Protein AF-A0A524HGU7-F1 (afdb_monomer_lite)

Radius of gyration: 20.63 Å; chains: 1; bounding box: 50×35×74 Å

Sequence (155 aa):
MSTQPRRKRRTVRPAQIAKAIDEGRESLDLYLEEISRVPLLSREEEMELARKAFRGNIVAQERLARHNVRFVVSVAKKFQNRGVPLVDLIGEGNLGLMTAARKFDPDRGVKFISYAVWWIRQAVQAAIARHGRPVRVPLNRTADLSRLGRTTTLL

pLDDT: mean 85.54, std 14.61, range [42.84, 98.31]

Foldseek 3Di:
DDDDDDDDDDDDDPVNVVVVVVVVVVVVVVVVVVLVPQDADDPVRLLVLLVCLQVVNLVSLVNNLSNCLVVLLVLLVVVPPLQDDSVVLSVQLSVLSSVLSNPDDSVVVDGSSVSSSVSSVVSSVVCSQQRSDPDHDDPVCVVVVVVVVVVVVVD

Secondary structure (DSSP, 8-state):
---PPP-------HHHHHHHHHHHHHHHHHHHHHHHTSPPPPHHHHHHHHHHHHTT-HHHHHHHHHHTHHHHHHHHHTT-SSSS-HHHHHHHHHHHHHHHHHH--GGGS--HHHHHHHHHHHHHHHHHHHHSSSS---HHHHHHHHHHHHHHTT-

Structure (mmCIF, N/CA/C/O backbone):
data_AF-A0A524HGU7-F1
#
_entry.id   AF-A0A524HGU7-F1
#
loop_
_atom_site.group_PDB
_atom_site.id
_atom_site.type_symbol
_atom_site.label_atom_id
_atom_site.label_alt_id
_atom_site.label_comp_id
_atom_site.label_asym_id
_atom_site.label_entity_id
_atom_site.label_seq_id
_atom_site.pdbx_PDB_ins_code
_atom_site.Cartn_x
_atom_site.Cartn_y
_atom_site.Cartn_z
_atom_site.occupancy
_atom_site.B_iso_or_equiv
_atom_site.auth_seq_id
_atom_site.auth_comp_id
_atom_site.auth_asym_id
_atom_site.auth_atom_id
_atom_site.pdbx_PDB_model_num
ATOM 1 N N . MET A 1 1 ? -4.527 -21.784 -56.397 1.00 45.47 1 MET A N 1
ATOM 2 C CA . MET A 1 1 ? -3.488 -21.004 -55.683 1.00 45.47 1 MET A CA 1
ATOM 3 C C . MET A 1 1 ? -4.099 -19.681 -55.236 1.00 45.47 1 MET A C 1
ATOM 5 O O . MET A 1 1 ? -4.185 -18.773 -56.046 1.00 45.47 1 MET A O 1
ATOM 9 N N . SER A 1 2 ? -4.585 -19.589 -53.991 1.00 46.22 2 SER A N 1
ATOM 10 C CA . SER A 1 2 ? -5.129 -18.341 -53.422 1.00 46.22 2 SER A CA 1
ATOM 11 C C . SER A 1 2 ? -4.122 -17.730 -52.457 1.00 46.22 2 SER A C 1
ATOM 13 O O . SER A 1 2 ? -3.857 -18.281 -51.391 1.00 46.22 2 SER A O 1
ATOM 15 N N . THR A 1 3 ? -3.552 -16.592 -52.835 1.00 54.91 3 THR A N 1
ATOM 16 C CA . THR A 1 3 ? -2.610 -15.811 -52.030 1.00 54.91 3 THR A CA 1
ATOM 17 C C . THR A 1 3 ? -3.399 -14.842 -51.146 1.00 54.91 3 THR A C 1
ATOM 19 O O . THR A 1 3 ? -4.003 -13.895 -51.643 1.00 54.91 3 THR A O 1
ATOM 22 N N . GLN A 1 4 ? -3.418 -15.061 -49.827 1.00 51.75 4 GLN A N 1
ATOM 23 C CA . GLN A 1 4 ? -3.967 -14.076 -48.885 1.00 51.75 4 GLN A CA 1
ATOM 24 C C . GLN A 1 4 ? -3.074 -12.821 -48.817 1.00 51.75 4 GLN A C 1
ATOM 26 O O . GLN A 1 4 ? -1.843 -12.941 -48.846 1.00 51.75 4 GLN A O 1
ATOM 31 N N . PRO A 1 5 ? -3.651 -11.611 -48.676 1.00 52.12 5 PRO A N 1
ATOM 32 C CA . PRO A 1 5 ? -2.877 -10.381 -48.625 1.00 52.12 5 PRO A CA 1
ATOM 33 C C . PRO A 1 5 ? -2.189 -10.238 -47.260 1.00 52.12 5 PRO A C 1
ATOM 35 O O . PRO A 1 5 ? -2.812 -10.330 -46.200 1.00 52.12 5 PRO A O 1
ATOM 38 N N . ARG A 1 6 ? -0.875 -9.984 -47.280 1.00 56.16 6 ARG A N 1
ATOM 39 C CA . ARG A 1 6 ? -0.060 -9.722 -46.083 1.00 56.16 6 ARG A CA 1
ATOM 40 C C . ARG A 1 6 ? -0.580 -8.476 -45.347 1.00 56.16 6 ARG A C 1
ATOM 42 O O . ARG A 1 6 ? -0.510 -7.368 -45.877 1.00 56.16 6 ARG A O 1
ATOM 49 N N . ARG A 1 7 ? -1.059 -8.643 -44.105 1.00 53.22 7 ARG A N 1
ATOM 50 C CA . ARG A 1 7 ? -1.419 -7.539 -43.189 1.00 53.22 7 ARG A CA 1
ATOM 51 C C . ARG A 1 7 ? -0.240 -6.562 -43.054 1.00 53.22 7 ARG A C 1
ATOM 53 O O . ARG A 1 7 ? 0.801 -6.919 -42.505 1.00 53.22 7 ARG A O 1
ATOM 60 N N . LYS A 1 8 ? -0.409 -5.321 -43.528 1.00 54.75 8 LYS A N 1
ATOM 61 C CA . LYS A 1 8 ? 0.557 -4.226 -43.333 1.00 54.75 8 LYS A CA 1
ATOM 62 C C . LYS A 1 8 ? 0.737 -3.975 -41.828 1.00 54.75 8 LYS A C 1
ATOM 64 O O . LYS A 1 8 ? -0.233 -3.680 -41.132 1.00 54.75 8 LYS A O 1
ATOM 69 N N . ARG A 1 9 ? 1.971 -4.100 -41.320 1.00 53.84 9 ARG A N 1
ATOM 70 C CA . ARG A 1 9 ? 2.330 -3.726 -39.941 1.00 53.84 9 ARG A CA 1
ATOM 71 C C . ARG A 1 9 ? 2.036 -2.237 -39.752 1.00 53.84 9 ARG A C 1
ATOM 73 O O . ARG A 1 9 ? 2.626 -1.400 -40.427 1.00 53.84 9 ARG A O 1
ATOM 80 N N . ARG A 1 10 ? 1.107 -1.916 -38.853 1.00 56.47 10 ARG A N 1
ATOM 81 C CA . ARG A 1 10 ? 0.752 -0.543 -38.487 1.00 56.47 10 ARG A CA 1
ATOM 82 C C . ARG A 1 10 ? 1.900 0.013 -37.638 1.00 56.47 10 ARG A C 1
ATOM 84 O O . ARG A 1 10 ? 1.998 -0.301 -36.457 1.00 56.47 10 ARG A O 1
ATOM 91 N N . THR A 1 11 ? 2.819 0.751 -38.252 1.00 59.41 11 THR A N 1
ATOM 92 C CA . THR A 1 11 ? 3.883 1.458 -37.532 1.00 59.41 11 THR A CA 1
ATOM 93 C C . THR A 1 11 ? 3.248 2.603 -36.745 1.00 59.41 11 THR A C 1
ATOM 95 O O . THR A 1 11 ? 2.636 3.506 -37.316 1.00 59.41 11 THR A O 1
ATOM 98 N N . VAL A 1 12 ? 3.313 2.529 -35.415 1.00 63.84 12 VAL A N 1
ATOM 99 C CA . VAL A 1 12 ? 2.833 3.600 -34.531 1.00 63.84 12 VAL A CA 1
ATOM 100 C C . VAL A 1 12 ? 3.777 4.792 -34.690 1.00 63.84 12 VAL A C 1
ATOM 102 O O . VAL A 1 12 ? 4.995 4.618 -34.656 1.00 63.84 12 VAL A O 1
ATOM 105 N N . ARG A 1 13 ? 3.237 5.996 -34.925 1.00 74.81 13 ARG A N 1
ATOM 106 C CA . ARG A 1 13 ? 4.067 7.186 -35.175 1.00 74.81 13 ARG A CA 1
ATOM 107 C C . ARG A 1 13 ? 4.714 7.656 -33.862 1.00 74.81 13 ARG A C 1
ATOM 109 O O . ARG A 1 13 ? 4.011 7.691 -32.853 1.00 74.81 13 ARG A O 1
ATOM 116 N N . PRO A 1 14 ? 5.979 8.114 -33.861 1.00 69.44 14 PRO A N 1
ATOM 117 C CA . PRO A 1 14 ? 6.661 8.604 -32.656 1.00 69.44 14 PRO A CA 1
ATOM 118 C C . PRO A 1 14 ? 5.872 9.665 -31.867 1.00 69.44 14 PRO A C 1
ATOM 120 O O . PRO A 1 14 ? 5.823 9.614 -30.643 1.00 69.44 14 PRO A O 1
ATOM 123 N N . ALA A 1 15 ? 5.164 10.565 -32.560 1.00 70.88 15 ALA A N 1
ATOM 124 C CA . ALA A 1 15 ? 4.315 11.586 -31.937 1.00 70.88 15 ALA A CA 1
ATOM 125 C C . ALA A 1 15 ? 3.120 11.008 -31.152 1.00 70.88 15 ALA A C 1
ATOM 127 O O . ALA A 1 15 ? 2.718 11.566 -30.137 1.00 70.88 15 ALA A O 1
ATOM 128 N N . GLN A 1 16 ? 2.563 9.874 -31.594 1.00 70.25 16 GLN A N 1
ATOM 129 C CA . GLN A 1 16 ? 1.467 9.202 -30.884 1.00 70.25 16 GLN A CA 1
ATOM 130 C C . GLN A 1 16 ? 1.964 8.555 -29.588 1.00 70.25 16 GLN A C 1
ATOM 132 O O . GLN A 1 16 ? 1.242 8.537 -28.599 1.00 70.25 16 GLN A O 1
ATOM 137 N N . ILE A 1 17 ? 3.207 8.062 -29.590 1.00 67.44 17 ILE A N 1
ATOM 138 C CA . ILE A 1 17 ? 3.856 7.492 -28.404 1.00 67.44 17 ILE A CA 1
ATOM 139 C C . ILE A 1 17 ? 4.140 8.601 -27.385 1.00 67.44 17 ILE A C 1
ATOM 141 O O . ILE A 1 17 ? 3.803 8.447 -26.218 1.00 67.44 17 ILE A O 1
ATOM 145 N N . ALA A 1 18 ? 4.699 9.732 -27.828 1.00 68.69 18 ALA A N 1
ATOM 146 C CA . ALA A 1 18 ? 4.972 10.878 -26.959 1.00 68.69 18 ALA A CA 1
ATOM 147 C C . ALA A 1 18 ? 3.694 11.425 -26.301 1.00 68.69 18 ALA A C 1
ATOM 149 O O . ALA A 1 18 ? 3.673 11.613 -25.090 1.00 68.69 18 ALA A O 1
ATOM 150 N N . LYS A 1 19 ? 2.614 11.589 -27.079 1.00 71.12 19 LYS A N 1
ATOM 151 C CA . LYS A 1 19 ? 1.309 12.026 -26.564 1.00 71.12 19 LYS A CA 1
ATOM 152 C C . LYS A 1 19 ? 0.736 11.055 -25.523 1.00 71.12 19 LYS A C 1
A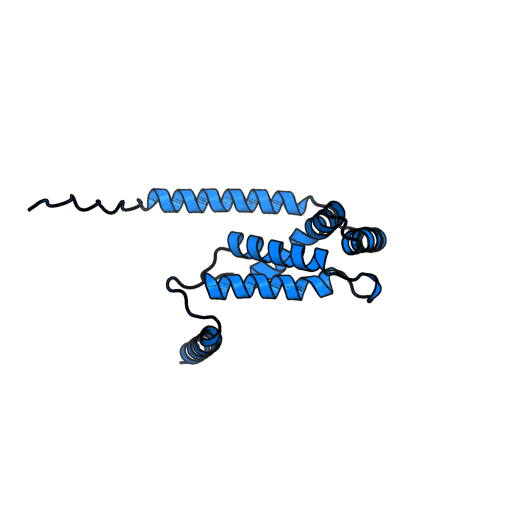TOM 154 O O . LYS A 1 19 ? 0.317 11.492 -24.464 1.00 71.12 19 LYS A O 1
ATOM 159 N N . ALA A 1 20 ? 0.779 9.747 -25.782 1.00 68.50 20 ALA A N 1
ATOM 160 C CA . ALA A 1 20 ? 0.289 8.749 -24.826 1.00 68.50 20 ALA A CA 1
ATOM 161 C C . ALA A 1 20 ? 1.110 8.712 -23.519 1.00 68.50 20 ALA A C 1
ATOM 163 O O . ALA A 1 20 ? 0.568 8.440 -22.451 1.00 68.50 20 ALA A O 1
ATOM 164 N N . ILE A 1 21 ? 2.419 8.982 -23.591 1.00 71.25 21 ILE A N 1
ATOM 165 C CA . ILE A 1 21 ? 3.283 9.094 -22.403 1.00 71.25 21 ILE A CA 1
ATOM 166 C C . ILE A 1 21 ? 2.918 10.333 -21.577 1.00 71.25 21 ILE A C 1
ATOM 168 O O . ILE A 1 21 ? 2.923 10.261 -20.348 1.00 71.25 21 ILE A O 1
ATOM 172 N N . ASP A 1 22 ? 2.626 11.448 -22.243 1.00 72.00 22 ASP A N 1
ATOM 173 C CA . ASP A 1 22 ? 2.247 12.715 -21.615 1.00 72.00 22 ASP A CA 1
ATOM 174 C C . ASP A 1 22 ? 0.877 12.617 -20.925 1.00 72.00 22 ASP A C 1
ATOM 176 O O . ASP A 1 22 ? 0.774 12.856 -19.724 1.00 72.00 22 ASP A O 1
ATOM 180 N N . GLU A 1 23 ? -0.131 12.093 -21.629 1.00 74.31 23 GLU A N 1
ATOM 181 C CA . GLU A 1 23 ? -1.462 11.795 -21.074 1.00 74.31 23 GLU A CA 1
ATOM 182 C C . GLU A 1 23 ? -1.379 10.834 -19.873 1.00 74.31 23 GLU A C 1
ATOM 184 O O . GLU A 1 23 ? -2.058 11.008 -18.860 1.00 74.31 23 GLU A O 1
ATOM 189 N N . GLY A 1 24 ? -0.507 9.821 -19.944 1.00 75.44 24 GLY A N 1
ATOM 190 C CA . GLY A 1 24 ? -0.274 8.900 -18.831 1.00 75.44 24 GLY A CA 1
ATOM 191 C C . GLY A 1 24 ? 0.371 9.565 -17.610 1.00 75.44 24 GLY A C 1
ATOM 192 O O . GLY A 1 24 ? 0.140 9.131 -16.480 1.00 75.44 24 GLY A O 1
ATOM 193 N N . ARG A 1 25 ? 1.170 10.618 -17.815 1.00 75.50 25 ARG A N 1
ATOM 194 C CA . ARG A 1 25 ? 1.788 11.393 -16.734 1.00 75.50 25 ARG A CA 1
ATOM 195 C C . ARG A 1 25 ? 0.760 12.297 -16.060 1.00 75.50 25 ARG A C 1
ATOM 197 O O . ARG A 1 25 ? 0.647 12.247 -14.840 1.00 75.50 25 ARG A O 1
ATOM 204 N N . GLU A 1 26 ? -0.049 13.003 -16.845 1.00 81.81 26 GLU A N 1
ATOM 205 C CA . GLU A 1 26 ? -1.162 13.816 -16.340 1.00 81.81 26 GLU A CA 1
ATOM 206 C C . GLU A 1 26 ? -2.160 12.963 -15.538 1.00 81.81 26 GLU A C 1
ATOM 208 O O . GLU A 1 26 ? -2.536 13.308 -14.417 1.00 81.81 26 GLU A O 1
ATOM 213 N N . SER A 1 27 ? -2.504 11.774 -16.046 1.00 87.31 27 SER A N 1
ATOM 214 C CA . SER A 1 27 ? -3.361 10.826 -15.326 1.00 87.31 27 SER A CA 1
ATOM 215 C C . SER A 1 27 ? -2.758 10.359 -13.995 1.00 87.31 27 SER A C 1
ATOM 217 O O . SER A 1 27 ? -3.504 10.129 -13.040 1.00 87.31 27 SER A O 1
ATOM 219 N N . LEU A 1 28 ? -1.435 10.185 -13.918 1.00 87.56 28 LEU A N 1
ATOM 220 C CA . LEU A 1 28 ? -0.761 9.803 -12.678 1.00 87.56 28 LEU A CA 1
ATOM 221 C C . LEU A 1 28 ? -0.777 10.951 -11.665 1.00 87.56 28 LEU A C 1
ATOM 223 O O . LEU A 1 28 ? -1.008 10.702 -10.483 1.00 87.56 28 LEU A O 1
ATOM 227 N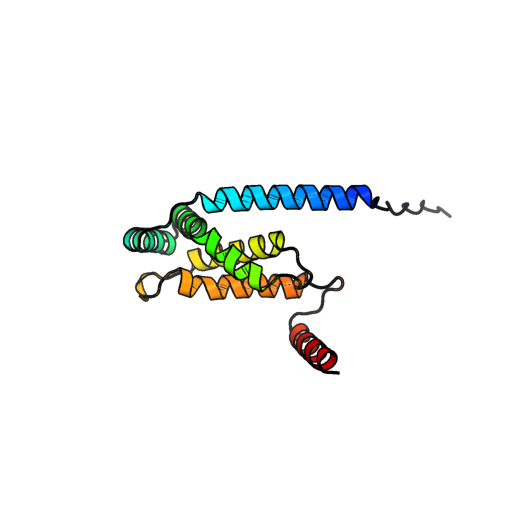 N . ASP A 1 29 ? -0.558 12.184 -12.111 1.00 90.00 29 ASP A N 1
ATOM 228 C CA . ASP A 1 29 ? -0.535 13.359 -11.240 1.00 90.00 29 ASP A CA 1
ATOM 229 C C . ASP A 1 29 ? -1.912 13.612 -10.607 1.00 90.00 29 ASP A C 1
ATOM 231 O O . ASP A 1 29 ? -2.000 13.775 -9.388 1.00 90.00 29 ASP A O 1
ATOM 235 N N . LEU A 1 30 ? -2.993 13.500 -11.391 1.00 90.44 30 LEU A N 1
ATOM 236 C CA . LEU A 1 30 ? -4.373 13.562 -10.888 1.00 90.44 30 LEU A CA 1
ATOM 237 C C . LEU A 1 30 ? -4.651 12.489 -9.826 1.00 90.44 30 LEU A C 1
ATOM 239 O O . LEU A 1 30 ? -5.223 12.770 -8.771 1.00 90.44 30 LEU A O 1
ATOM 243 N N . TYR A 1 31 ? -4.206 11.255 -10.072 1.00 91.81 31 TYR A N 1
ATOM 244 C CA . TYR A 1 31 ? -4.341 10.168 -9.105 1.00 91.81 31 TYR A CA 1
ATOM 245 C C . TYR A 1 31 ? -3.559 10.445 -7.812 1.00 91.81 31 TYR A C 1
ATOM 247 O O . TYR A 1 31 ? -4.067 10.211 -6.714 1.00 91.81 31 TYR A O 1
ATOM 255 N N . LEU A 1 32 ? -2.323 10.948 -7.919 1.00 91.88 32 LEU A N 1
ATOM 256 C CA . LEU A 1 32 ? -1.498 11.289 -6.758 1.00 91.88 32 LEU A CA 1
ATOM 257 C C . LEU A 1 32 ? -2.124 12.415 -5.927 1.00 91.88 32 LEU A C 1
ATOM 259 O O . LEU A 1 32 ? -2.060 12.369 -4.695 1.00 91.88 32 LEU A O 1
ATOM 263 N N . GLU A 1 33 ? -2.756 13.388 -6.582 1.00 92.88 33 GLU A N 1
ATOM 264 C CA . GLU A 1 33 ? -3.517 14.434 -5.912 1.00 92.88 33 GLU A CA 1
ATOM 265 C C . GLU A 1 33 ? -4.733 13.855 -5.176 1.00 92.88 33 GLU A C 1
ATOM 267 O O . GLU A 1 33 ? -4.913 14.135 -3.987 1.00 92.88 33 GLU A O 1
ATOM 272 N N . GLU A 1 34 ? -5.518 12.985 -5.819 1.00 91.81 34 GLU A N 1
ATOM 273 C CA . GLU A 1 34 ? -6.700 12.365 -5.209 1.00 91.81 34 GLU A CA 1
ATOM 274 C C . GLU A 1 34 ? -6.342 11.603 -3.925 1.00 91.81 34 GLU A C 1
ATOM 276 O O . GLU A 1 34 ? -6.931 11.831 -2.864 1.00 91.81 34 GLU A O 1
ATOM 281 N N . ILE A 1 35 ? -5.332 10.730 -3.982 1.00 92.75 35 ILE A N 1
ATOM 282 C CA . ILE A 1 35 ? -4.937 9.923 -2.820 1.00 92.75 35 ILE A CA 1
ATOM 283 C C . ILE A 1 35 ? -4.303 10.765 -1.708 1.00 92.75 35 ILE A C 1
ATOM 285 O O . ILE A 1 35 ? -4.279 10.331 -0.556 1.00 92.75 35 ILE A O 1
ATOM 289 N N . SER A 1 36 ? -3.768 11.951 -2.025 1.00 91.31 36 SER A N 1
ATOM 290 C CA . SER A 1 36 ? -3.187 12.854 -1.027 1.00 91.31 36 SER A CA 1
ATOM 291 C C . SER A 1 36 ? -4.250 13.473 -0.116 1.00 91.31 36 SER A C 1
ATOM 293 O O . SER A 1 36 ? -3.967 13.720 1.057 1.00 91.31 36 SER A O 1
ATOM 295 N N . ARG A 1 37 ? -5.475 13.646 -0.636 1.00 92.56 37 ARG A N 1
ATOM 296 C CA . ARG A 1 37 ? -6.633 14.211 0.075 1.00 92.56 37 ARG A CA 1
ATOM 297 C C . ARG A 1 37 ? -7.297 13.218 1.030 1.00 92.56 37 ARG A C 1
ATOM 299 O O . ARG A 1 37 ? -8.132 13.617 1.837 1.00 92.56 37 ARG A O 1
ATOM 306 N N . VAL A 1 38 ? -6.949 11.932 0.952 1.00 91.19 38 VAL A N 1
ATOM 307 C CA . VAL A 1 38 ? -7.488 10.914 1.861 1.00 91.19 38 VAL A CA 1
ATOM 308 C C . VAL A 1 38 ? -6.933 11.157 3.274 1.00 91.19 38 VAL A C 1
ATOM 310 O O . VAL A 1 38 ? -5.706 11.204 3.437 1.00 91.19 38 VAL A O 1
ATOM 313 N N . PRO A 1 39 ? -7.801 11.318 4.294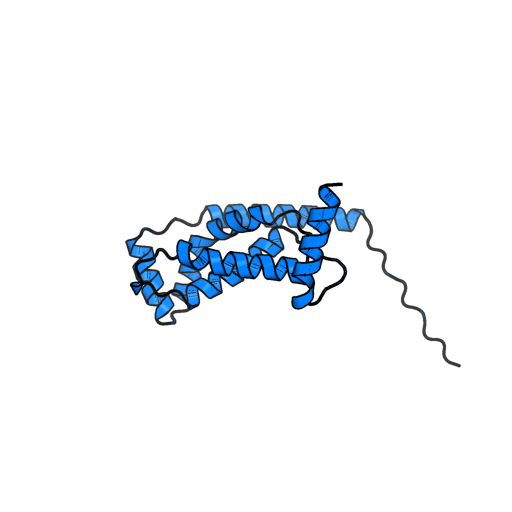 1.00 91.38 39 PRO A N 1
ATOM 314 C CA . PRO A 1 39 ? -7.363 11.568 5.663 1.00 91.38 39 PRO A CA 1
ATOM 315 C C . PRO A 1 39 ? -6.623 10.356 6.239 1.00 91.38 39 PRO A C 1
ATOM 317 O O . PRO A 1 39 ? -6.788 9.225 5.784 1.00 91.38 39 PRO A O 1
ATOM 320 N N . LEU A 1 40 ? -5.793 10.593 7.252 1.00 91.19 40 LEU A N 1
ATOM 321 C CA . LEU A 1 40 ? -5.164 9.516 8.014 1.00 91.19 40 LEU A CA 1
ATOM 322 C C . LEU A 1 40 ? -6.152 9.000 9.061 1.00 91.19 40 LEU A C 1
ATOM 324 O O . LEU A 1 40 ? -6.835 9.795 9.700 1.00 91.19 40 LEU A O 1
ATOM 328 N N . LEU A 1 41 ? -6.198 7.681 9.247 1.00 92.31 41 LEU A N 1
ATOM 329 C CA . LEU A 1 41 ? -6.965 7.079 10.335 1.00 92.31 41 LEU A CA 1
ATOM 330 C C . LEU A 1 41 ? -6.217 7.254 11.654 1.00 92.31 41 LEU A C 1
ATOM 332 O O . LEU A 1 41 ? -4.996 7.070 11.722 1.00 92.31 41 LEU A O 1
ATOM 336 N N . SER A 1 42 ? -6.959 7.543 12.716 1.00 94.38 42 SER A N 1
ATOM 337 C CA . SER A 1 42 ? -6.470 7.336 14.073 1.00 94.38 42 SER A CA 1
ATOM 338 C C . SER A 1 42 ? -6.253 5.842 14.345 1.00 94.38 42 SER A C 1
ATOM 340 O O . SER A 1 42 ? -6.752 4.961 13.640 1.00 94.38 42 SER A O 1
ATOM 342 N N . ARG A 1 43 ? -5.501 5.532 15.406 1.00 90.69 43 ARG A N 1
ATOM 343 C CA . ARG A 1 43 ? -5.234 4.140 15.797 1.00 90.69 43 ARG A CA 1
ATOM 344 C C . ARG A 1 43 ? -6.519 3.382 16.147 1.00 90.69 43 ARG A C 1
ATOM 346 O O . ARG A 1 43 ? -6.626 2.198 15.844 1.00 90.69 43 ARG A O 1
ATOM 353 N N . GLU A 1 44 ? -7.466 4.049 16.797 1.00 92.94 44 GLU A N 1
ATOM 354 C CA . GLU A 1 44 ? -8.739 3.451 17.206 1.00 92.94 44 GLU A CA 1
ATOM 355 C C . GLU A 1 44 ? -9.611 3.133 15.991 1.00 92.94 44 GLU A C 1
ATOM 357 O O . GLU A 1 44 ? -10.080 2.000 15.854 1.00 92.94 44 GLU A O 1
ATOM 362 N N . GLU A 1 45 ? -9.728 4.080 15.056 1.00 94.62 45 GLU A N 1
ATOM 363 C CA . GLU A 1 45 ? -10.449 3.883 13.796 1.00 94.62 45 GLU A CA 1
ATOM 364 C C . GLU A 1 45 ? -9.809 2.781 12.942 1.00 94.62 45 GLU A C 1
ATOM 366 O O . GLU A 1 45 ? -10.523 1.953 12.373 1.00 94.62 45 GLU A O 1
ATOM 371 N N . GLU A 1 46 ? -8.471 2.724 12.872 1.00 94.81 46 GLU A N 1
ATOM 372 C CA . GLU A 1 46 ? -7.757 1.659 12.158 1.00 94.81 46 GLU A CA 1
ATOM 373 C C . GLU A 1 46 ? -8.106 0.282 12.738 1.00 94.81 46 GLU A C 1
ATOM 375 O O . GLU A 1 46 ? -8.429 -0.635 11.980 1.00 94.81 46 GLU A O 1
ATOM 380 N N . MET A 1 47 ? -8.102 0.130 14.068 1.00 94.69 47 MET A N 1
ATOM 381 C CA . MET A 1 47 ? -8.465 -1.137 14.711 1.00 94.69 47 MET A CA 1
ATOM 382 C C . MET A 1 47 ? -9.930 -1.509 14.485 1.00 94.69 47 MET A C 1
ATOM 384 O O . MET A 1 47 ? -10.233 -2.670 14.203 1.00 94.69 47 MET A O 1
ATOM 388 N N . GLU A 1 48 ? -10.855 -0.556 14.612 1.00 94.94 48 GLU A N 1
ATOM 389 C CA . GLU A 1 48 ? -12.280 -0.816 14.398 1.00 94.94 48 GLU A CA 1
ATOM 390 C C . GLU A 1 48 ? -12.541 -1.273 12.957 1.00 94.94 48 GLU A C 1
ATOM 392 O O . GLU A 1 48 ? -13.230 -2.274 12.713 1.00 94.94 48 GLU A O 1
ATOM 397 N N . LEU A 1 49 ? -11.944 -0.566 11.999 1.00 95.88 49 LEU A N 1
ATOM 398 C CA . LEU A 1 49 ? -12.061 -0.868 10.584 1.00 95.88 49 LEU A CA 1
ATOM 399 C C . LEU A 1 49 ? -11.417 -2.215 10.246 1.00 95.88 49 LEU A C 1
ATOM 401 O O . LEU A 1 49 ? -12.027 -3.019 9.541 1.00 95.88 49 LEU A O 1
ATOM 405 N N . ALA A 1 50 ? -10.240 -2.503 10.803 1.00 95.81 50 ALA A N 1
ATOM 406 C CA . ALA A 1 50 ? -9.555 -3.777 10.630 1.00 95.81 50 ALA A CA 1
ATOM 407 C C . ALA A 1 50 ? -10.356 -4.958 11.189 1.00 95.81 50 ALA A C 1
ATOM 409 O O . ALA A 1 50 ? -10.452 -5.992 10.533 1.00 95.81 50 ALA A O 1
ATOM 410 N N . ARG A 1 51 ? -11.014 -4.808 12.346 1.00 96.12 51 ARG A N 1
ATOM 411 C CA . ARG A 1 51 ? -11.897 -5.853 12.896 1.00 96.12 51 ARG A CA 1
ATOM 412 C C . ARG A 1 51 ? -13.096 -6.126 11.994 1.00 96.12 51 ARG A C 1
ATOM 414 O O . ARG A 1 51 ? -13.462 -7.282 11.792 1.00 96.12 51 ARG A O 1
ATOM 421 N N . LYS A 1 52 ? -13.712 -5.083 11.428 1.00 96.75 52 LYS A N 1
ATOM 422 C CA . LYS A 1 52 ? -14.793 -5.246 10.438 1.00 96.75 52 LYS A CA 1
ATOM 423 C C . LYS A 1 52 ? -14.271 -5.933 9.170 1.00 96.75 52 LYS A C 1
ATOM 425 O O . LYS A 1 52 ? -14.921 -6.851 8.674 1.00 96.75 52 LYS A O 1
ATOM 430 N N . ALA A 1 53 ? -13.098 -5.528 8.686 1.00 96.38 53 ALA A N 1
ATOM 431 C CA . ALA A 1 53 ? -12.453 -6.099 7.506 1.00 96.38 53 ALA A CA 1
ATOM 432 C C . ALA A 1 53 ? -12.123 -7.592 7.681 1.00 96.38 53 ALA A C 1
ATOM 434 O O . ALA A 1 53 ? -12.391 -8.387 6.776 1.00 96.38 53 ALA A O 1
ATOM 435 N N . PHE A 1 54 ? -11.623 -7.979 8.859 1.00 95.62 54 PHE A N 1
ATOM 436 C CA . PHE A 1 54 ? -11.311 -9.364 9.217 1.00 95.62 54 PHE A CA 1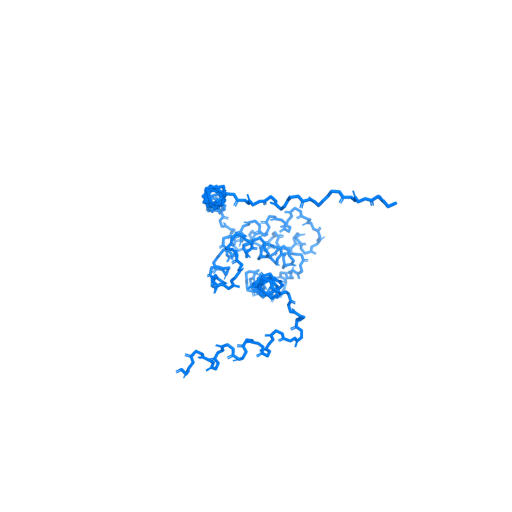
ATOM 437 C C . PHE A 1 54 ? -12.559 -10.256 9.270 1.00 95.62 54 PHE A C 1
ATOM 439 O O . PHE A 1 54 ? -12.524 -11.397 8.823 1.00 95.62 54 PHE A O 1
ATOM 446 N N . ARG A 1 55 ? -13.707 -9.711 9.702 1.00 95.81 55 ARG A N 1
ATOM 447 C CA . ARG A 1 55 ? -15.017 -10.393 9.651 1.00 95.81 55 ARG A CA 1
ATOM 448 C C . ARG A 1 55 ? -15.613 -10.517 8.238 1.00 95.81 55 ARG A C 1
ATOM 450 O O . ARG A 1 55 ? -16.771 -10.894 8.098 1.00 95.81 55 ARG A O 1
ATOM 457 N N . GLY A 1 56 ? -14.857 -10.176 7.194 1.00 94.50 56 GLY A N 1
ATOM 458 C CA . GLY A 1 56 ? -15.287 -10.302 5.800 1.00 94.50 56 GLY A CA 1
ATOM 459 C C . GLY A 1 56 ? -16.086 -9.113 5.263 1.00 94.50 56 GLY A C 1
ATOM 460 O O . GLY A 1 56 ? -16.636 -9.204 4.168 1.00 94.50 56 GLY A O 1
ATOM 461 N N . ASN A 1 57 ? -16.151 -7.985 5.980 1.00 97.31 57 ASN A N 1
ATOM 462 C CA . ASN A 1 57 ? -16.805 -6.787 5.455 1.00 97.31 57 ASN A CA 1
ATOM 463 C C . ASN A 1 57 ? -15.955 -6.169 4.329 1.00 97.31 57 ASN A C 1
ATOM 465 O O . ASN A 1 57 ? -14.920 -5.552 4.584 1.00 97.31 57 ASN A O 1
ATOM 469 N N . ILE A 1 58 ? -16.424 -6.318 3.088 1.00 96.25 58 ILE A N 1
ATOM 470 C CA . ILE A 1 58 ? -15.728 -5.856 1.878 1.00 96.25 58 ILE A CA 1
ATOM 471 C C . ILE A 1 58 ? -15.525 -4.335 1.900 1.00 96.25 58 ILE A C 1
ATOM 473 O O . ILE A 1 58 ? -14.421 -3.859 1.652 1.00 96.25 58 ILE A O 1
ATOM 477 N N . VAL A 1 59 ? -16.543 -3.568 2.302 1.00 96.94 59 VAL A N 1
ATOM 478 C CA . VAL A 1 59 ? -16.459 -2.099 2.395 1.00 96.94 59 VAL A CA 1
ATOM 479 C C . VAL A 1 59 ? -15.397 -1.670 3.411 1.00 96.94 59 VAL A C 1
ATOM 481 O O . VAL A 1 59 ? -14.673 -0.699 3.195 1.00 96.94 59 VAL A O 1
ATOM 484 N N . ALA A 1 60 ? -15.264 -2.401 4.519 1.00 96.94 60 ALA A N 1
ATOM 485 C CA . ALA A 1 60 ? -14.228 -2.144 5.511 1.00 96.94 60 ALA A CA 1
ATOM 486 C C . ALA A 1 60 ? -12.825 -2.480 4.983 1.00 96.94 60 ALA A C 1
ATOM 488 O O . ALA A 1 60 ? -11.895 -1.719 5.236 1.00 96.94 60 ALA A O 1
ATOM 489 N N . GLN A 1 61 ? -12.672 -3.567 4.217 1.00 96.88 61 GLN A N 1
ATOM 490 C CA . GLN A 1 61 ? -11.404 -3.920 3.562 1.00 96.88 61 GLN A CA 1
ATOM 491 C C . GLN A 1 61 ? -10.973 -2.842 2.564 1.00 96.88 61 GLN A C 1
ATOM 493 O O . GLN A 1 61 ? -9.827 -2.394 2.594 1.00 96.88 61 GLN A O 1
ATOM 498 N N . GLU A 1 62 ? -11.901 -2.390 1.720 1.00 96.31 62 GLU A N 1
ATOM 499 C CA . GLU A 1 62 ? -11.662 -1.323 0.747 1.00 96.31 62 GLU A CA 1
ATOM 500 C C . GLU A 1 62 ? -11.323 -0.004 1.431 1.00 96.31 62 GLU A C 1
ATOM 502 O O . GLU A 1 62 ? -10.346 0.646 1.062 1.00 96.31 62 GLU A O 1
ATOM 507 N N . ARG A 1 63 ? -12.073 0.382 2.470 1.00 96.38 63 ARG A N 1
ATOM 508 C CA . ARG A 1 63 ? -11.757 1.581 3.253 1.00 96.38 63 ARG A CA 1
ATOM 509 C C . ARG A 1 63 ? -10.384 1.470 3.906 1.00 96.38 63 ARG A C 1
ATOM 511 O O . ARG A 1 63 ? -9.620 2.428 3.821 1.00 96.38 63 ARG A O 1
ATOM 518 N N . LEU A 1 64 ? -10.050 0.337 4.525 1.00 96.50 64 LEU A N 1
ATOM 519 C CA . LEU A 1 64 ? -8.759 0.150 5.193 1.00 96.50 64 LEU A CA 1
ATOM 520 C C . LEU A 1 64 ? -7.607 0.279 4.194 1.00 96.50 64 LEU A C 1
ATOM 522 O O . LEU A 1 64 ? -6.623 0.966 4.465 1.00 96.50 64 LEU A O 1
ATOM 526 N N . ALA A 1 65 ? -7.757 -0.317 3.010 1.00 96.50 65 ALA A N 1
ATOM 527 C CA . ALA A 1 65 ? -6.802 -0.155 1.926 1.00 96.50 65 ALA A CA 1
ATOM 528 C C . ALA A 1 65 ? -6.738 1.302 1.438 1.00 96.50 65 ALA A C 1
ATOM 530 O O . ALA A 1 65 ? -5.644 1.854 1.349 1.00 96.50 65 ALA A O 1
ATOM 531 N N . ARG A 1 66 ? -7.879 1.962 1.194 1.00 95.00 66 ARG A N 1
ATOM 532 C CA . ARG A 1 66 ? -7.952 3.337 0.663 1.00 95.00 66 ARG A CA 1
ATOM 533 C C . ARG A 1 66 ? -7.167 4.341 1.509 1.00 95.00 66 ARG A C 1
ATOM 535 O O . ARG A 1 66 ? -6.407 5.130 0.955 1.00 95.00 66 ARG A O 1
ATOM 542 N N . HIS A 1 67 ? -7.278 4.265 2.836 1.00 96.19 67 HIS A N 1
ATOM 543 C CA . HIS A 1 67 ? -6.544 5.151 3.754 1.00 96.19 67 HIS A CA 1
ATOM 544 C C . HIS A 1 67 ? -5.023 4.914 3.740 1.00 96.19 67 HIS A C 1
ATOM 546 O O . HIS A 1 67 ? -4.252 5.769 4.167 1.00 96.19 67 HIS A O 1
ATOM 552 N N . ASN A 1 68 ? -4.572 3.779 3.200 1.00 96.12 68 ASN A N 1
ATOM 553 C CA . ASN A 1 68 ? -3.171 3.368 3.162 1.00 96.12 68 ASN A CA 1
ATOM 554 C C . ASN A 1 68 ? -2.551 3.392 1.749 1.00 96.12 68 ASN A C 1
ATOM 556 O O . ASN A 1 68 ? -1.392 3.012 1.577 1.00 96.12 68 ASN A O 1
ATOM 560 N N . VAL A 1 69 ? -3.259 3.882 0.725 1.00 95.25 69 VAL A N 1
ATOM 561 C CA . VAL A 1 69 ? -2.761 3.897 -0.669 1.00 95.25 69 VAL A CA 1
ATOM 562 C C . VAL A 1 69 ? -1.500 4.755 -0.835 1.00 95.25 69 VAL A C 1
ATOM 564 O O . VAL A 1 69 ? -0.587 4.398 -1.581 1.00 95.25 69 VAL A O 1
ATOM 567 N N . ARG A 1 70 ? -1.371 5.849 -0.074 1.00 95.88 70 ARG A N 1
ATOM 568 C CA . ARG A 1 70 ? -0.163 6.699 -0.069 1.00 95.88 70 ARG A CA 1
ATOM 569 C C . ARG A 1 70 ? 1.097 5.909 0.297 1.00 95.88 70 ARG A C 1
ATOM 571 O O . ARG A 1 70 ? 2.174 6.153 -0.252 1.00 95.88 70 ARG A O 1
ATOM 578 N N . PHE A 1 71 ? 0.965 4.929 1.192 1.00 96.94 71 PHE A N 1
ATOM 579 C CA . PHE A 1 71 ? 2.074 4.060 1.570 1.00 96.94 71 PHE A CA 1
ATOM 580 C C . PHE A 1 71 ? 2.524 3.180 0.398 1.00 96.94 71 PHE A C 1
ATOM 582 O O . PHE A 1 71 ? 3.730 3.043 0.182 1.00 96.94 71 PHE A O 1
ATOM 589 N N . VAL A 1 72 ? 1.596 2.664 -0.418 1.00 97.81 72 VAL A N 1
ATOM 590 C CA . VAL A 1 72 ? 1.918 1.863 -1.615 1.00 97.81 72 VAL A CA 1
ATOM 591 C C . VAL A 1 72 ? 2.803 2.648 -2.571 1.00 97.81 72 VAL A C 1
ATOM 593 O O . VAL A 1 72 ? 3.828 2.131 -3.010 1.00 97.81 72 VAL A O 1
ATOM 596 N N . VAL A 1 73 ? 2.472 3.917 -2.825 1.00 96.75 73 VAL A N 1
ATOM 597 C CA . VAL A 1 73 ? 3.283 4.806 -3.671 1.00 96.75 73 VAL A CA 1
ATOM 598 C C . VAL A 1 73 ? 4.710 4.924 -3.130 1.00 96.75 73 VAL A C 1
ATOM 600 O O . VAL A 1 73 ? 5.671 4.792 -3.888 1.00 96.75 73 VAL A O 1
ATOM 603 N N . SER A 1 74 ? 4.871 5.108 -1.815 1.00 96.88 74 SER A N 1
ATOM 604 C CA . SER A 1 74 ? 6.198 5.193 -1.182 1.00 96.88 74 SER A CA 1
ATOM 605 C C . SER A 1 74 ? 7.024 3.907 -1.333 1.00 96.88 74 SER A C 1
ATOM 607 O O . SER A 1 74 ? 8.249 3.962 -1.472 1.00 96.88 74 SER A O 1
ATOM 609 N N . VAL A 1 75 ? 6.367 2.743 -1.348 1.00 97.25 75 VAL A N 1
ATOM 610 C CA . VAL A 1 75 ? 7.019 1.448 -1.569 1.00 97.25 75 VAL A CA 1
ATOM 611 C C . VAL A 1 75 ? 7.365 1.281 -3.047 1.00 97.25 75 VAL A C 1
ATOM 613 O O . VAL A 1 75 ? 8.518 0.990 -3.357 1.00 97.25 75 VAL A O 1
ATOM 616 N N . ALA A 1 76 ? 6.414 1.518 -3.954 1.00 96.44 76 ALA A N 1
ATOM 617 C CA . ALA A 1 76 ? 6.568 1.361 -5.401 1.00 96.44 76 ALA A CA 1
ATOM 618 C C . ALA A 1 76 ? 7.660 2.269 -5.990 1.00 96.44 76 ALA A C 1
ATOM 620 O O . ALA A 1 76 ? 8.425 1.822 -6.844 1.00 96.44 76 ALA A O 1
ATOM 621 N N . LYS A 1 77 ? 7.822 3.499 -5.477 1.00 95.94 77 LYS A N 1
ATOM 622 C CA . LYS A 1 77 ? 8.914 4.411 -5.873 1.00 95.94 77 LYS A CA 1
ATOM 623 C C . LYS A 1 77 ? 10.307 3.778 -5.726 1.00 95.94 77 LYS A C 1
ATOM 625 O O . LYS A 1 77 ? 11.166 3.969 -6.579 1.00 95.94 77 LYS A O 1
ATOM 630 N N . LYS A 1 78 ? 10.523 2.921 -4.718 1.00 95.56 78 LYS A N 1
ATOM 631 C CA . LYS A 1 78 ? 11.801 2.194 -4.520 1.00 95.56 78 LYS A CA 1
ATOM 632 C C . LYS A 1 78 ? 12.080 1.156 -5.617 1.00 95.56 78 LYS A C 1
ATOM 634 O O . LYS A 1 78 ? 13.212 0.687 -5.774 1.00 95.56 78 LYS A O 1
ATOM 639 N N . PHE A 1 79 ? 11.047 0.780 -6.366 1.00 94.75 79 PHE A N 1
ATOM 640 C CA . PHE A 1 79 ? 11.081 -0.243 -7.402 1.00 94.75 79 PHE A CA 1
ATOM 641 C C . PHE A 1 79 ? 11.131 0.313 -8.836 1.00 94.75 79 PHE A C 1
ATOM 643 O O . PHE A 1 79 ? 11.205 -0.479 -9.774 1.00 94.75 79 PHE A O 1
ATOM 650 N N . GLN A 1 80 ? 11.179 1.641 -9.008 1.00 90.06 80 GLN A N 1
ATOM 651 C CA . GLN A 1 80 ? 11.278 2.301 -10.316 1.00 90.06 80 GLN A CA 1
ATOM 652 C C . GLN A 1 80 ? 12.517 1.876 -11.120 1.00 90.06 80 GLN A C 1
ATOM 654 O O . GLN A 1 80 ? 13.469 1.301 -10.587 1.00 90.06 80 GLN A O 1
ATOM 659 N N . ASN A 1 81 ? 12.484 2.180 -12.422 1.00 88.25 81 ASN A N 1
ATOM 660 C CA . ASN A 1 81 ? 13.567 1.940 -13.383 1.00 88.25 81 ASN A CA 1
ATOM 661 C C . ASN A 1 81 ? 13.937 0.456 -13.561 1.00 88.25 81 ASN A C 1
ATOM 663 O O . ASN A 1 81 ? 15.059 0.123 -13.927 1.00 88.25 81 ASN A O 1
ATOM 667 N N . ARG A 1 82 ? 12.981 -0.454 -13.323 1.00 88.56 82 ARG A N 1
ATOM 668 C CA . ARG A 1 82 ? 13.138 -1.912 -13.502 1.00 88.56 82 ARG A CA 1
ATOM 669 C C . ARG A 1 82 ? 12.326 -2.470 -14.676 1.00 88.56 82 ARG A C 1
ATOM 671 O O . ARG A 1 82 ? 11.885 -3.614 -14.637 1.00 88.56 82 ARG A O 1
ATOM 678 N N . GLY A 1 83 ? 12.102 -1.644 -15.699 1.00 87.38 83 GLY A N 1
ATOM 679 C CA . GLY A 1 83 ? 11.396 -2.028 -16.928 1.00 87.38 83 GLY A CA 1
ATOM 680 C C . GLY A 1 83 ? 9.867 -2.033 -16.839 1.00 87.38 83 GLY A C 1
ATOM 681 O O . GLY A 1 83 ? 9.219 -2.376 -17.818 1.00 87.38 83 GLY A O 1
ATOM 682 N N . VAL A 1 84 ? 9.291 -1.638 -15.700 1.00 92.38 84 VAL A N 1
ATOM 683 C CA . VAL A 1 84 ? 7.841 -1.474 -15.511 1.00 92.38 84 VAL A CA 1
ATOM 684 C C . VAL A 1 84 ? 7.546 -0.013 -15.132 1.00 92.38 84 VAL A C 1
ATOM 686 O O . VAL A 1 84 ? 8.235 0.513 -14.246 1.00 92.38 84 VAL A O 1
ATOM 689 N N . PRO A 1 85 ? 6.573 0.657 -15.781 1.00 92.12 85 PRO A N 1
ATOM 690 C CA . PRO A 1 85 ? 6.135 2.007 -15.427 1.00 92.12 85 PRO A CA 1
ATOM 691 C C . PRO A 1 85 ? 5.700 2.134 -13.961 1.00 92.12 85 PRO A C 1
ATOM 693 O O . PRO A 1 85 ? 5.142 1.205 -13.383 1.00 92.12 85 PRO A O 1
ATOM 696 N N . LEU A 1 86 ? 5.907 3.309 -13.351 1.00 92.44 86 LEU A N 1
ATOM 697 C CA . LEU A 1 86 ? 5.522 3.537 -11.950 1.00 92.44 86 LEU A CA 1
ATOM 698 C C . LEU A 1 86 ? 4.015 3.333 -11.722 1.00 92.44 86 LEU A C 1
ATOM 700 O O . LEU A 1 86 ? 3.644 2.765 -10.699 1.00 92.44 86 LEU A O 1
ATOM 704 N N . VAL A 1 87 ? 3.171 3.767 -12.663 1.00 93.12 87 VAL A N 1
ATOM 705 C CA . VAL A 1 87 ? 1.710 3.597 -12.586 1.00 93.12 87 VAL A CA 1
ATOM 706 C C . VAL A 1 87 ? 1.321 2.121 -12.449 1.00 93.12 87 VAL A C 1
ATOM 708 O O . VAL A 1 87 ? 0.542 1.769 -11.564 1.00 93.12 87 VAL A O 1
ATOM 711 N N . ASP A 1 88 ? 1.968 1.241 -13.212 1.00 93.75 88 ASP A N 1
ATOM 712 C CA . ASP A 1 88 ? 1.721 -0.201 -13.167 1.00 93.75 88 ASP A CA 1
ATOM 713 C C . ASP A 1 88 ? 2.231 -0.818 -11.856 1.00 93.75 88 ASP A C 1
ATOM 715 O O . ASP A 1 88 ? 1.559 -1.655 -11.253 1.00 93.75 88 ASP A O 1
ATOM 719 N N . LEU A 1 89 ? 3.392 -0.368 -11.358 1.00 96.19 89 LEU A N 1
ATOM 720 C CA . LEU A 1 89 ? 3.909 -0.802 -10.053 1.00 96.19 89 LEU A CA 1
ATOM 721 C C . LEU A 1 89 ? 2.977 -0.395 -8.904 1.00 96.19 89 LEU A C 1
ATOM 723 O O . LEU A 1 89 ? 2.794 -1.169 -7.964 1.00 96.19 89 LEU A O 1
ATOM 727 N N . ILE A 1 90 ? 2.397 0.807 -8.963 1.00 96.25 90 ILE A N 1
ATOM 728 C CA . ILE A 1 90 ? 1.409 1.269 -7.982 1.00 96.25 90 ILE A CA 1
ATOM 729 C C . ILE A 1 90 ? 0.145 0.411 -8.073 1.00 96.25 90 ILE A C 1
ATOM 731 O O . ILE A 1 90 ? -0.335 -0.046 -7.038 1.00 96.25 90 ILE A O 1
ATOM 735 N N . GLY A 1 91 ? -0.357 0.140 -9.282 1.00 96.06 91 GLY A N 1
ATOM 736 C CA . GLY A 1 91 ? -1.526 -0.715 -9.496 1.00 96.06 91 GLY A CA 1
ATOM 737 C C . GLY A 1 91 ? -1.350 -2.114 -8.897 1.00 96.06 91 GLY A C 1
ATOM 738 O O . GLY A 1 91 ? -2.172 -2.561 -8.097 1.00 96.06 91 GLY A O 1
ATOM 739 N N . GLU A 1 92 ? -0.231 -2.775 -9.189 1.00 97.69 92 GLU A N 1
ATOM 740 C CA . GLU A 1 92 ? 0.101 -4.092 -8.624 1.00 97.69 92 GLU A CA 1
ATOM 741 C C . GLU A 1 92 ? 0.307 -4.025 -7.101 1.00 97.69 92 GLU A C 1
ATOM 743 O O . GLU A 1 92 ? -0.165 -4.883 -6.351 1.00 97.69 92 GLU A O 1
ATOM 748 N N . GLY A 1 93 ? 0.942 -2.961 -6.605 1.00 98.12 93 GLY A N 1
ATOM 749 C CA . GLY A 1 93 ? 1.071 -2.706 -5.173 1.00 98.12 93 GLY A CA 1
ATOM 750 C C . GLY A 1 93 ? -0.280 -2.548 -4.464 1.00 98.12 93 GLY A C 1
ATOM 751 O O . GLY A 1 93 ? -0.456 -3.085 -3.369 1.00 98.12 93 GLY A O 1
ATOM 752 N N . ASN A 1 94 ? -1.250 -1.882 -5.096 1.00 97.81 94 ASN A N 1
ATOM 753 C CA . ASN A 1 94 ? -2.607 -1.711 -4.575 1.00 97.81 94 ASN A CA 1
ATOM 754 C C . ASN A 1 94 ? -3.348 -3.058 -4.497 1.00 97.81 94 ASN A C 1
ATOM 756 O O . ASN A 1 94 ? -4.038 -3.322 -3.511 1.00 97.81 94 ASN A O 1
ATOM 760 N N . LEU A 1 95 ? -3.149 -3.957 -5.469 1.00 97.69 95 LEU A N 1
ATOM 761 C CA . LEU A 1 95 ? -3.665 -5.334 -5.401 1.00 97.69 95 LEU A CA 1
ATOM 762 C C . LEU A 1 95 ? -3.049 -6.119 -4.229 1.00 97.69 95 LEU A C 1
ATOM 764 O O . LEU A 1 95 ? -3.745 -6.867 -3.528 1.00 97.69 95 LEU A O 1
ATOM 768 N N . GLY A 1 96 ? -1.753 -5.915 -3.976 1.00 98.00 96 GLY A N 1
ATOM 769 C CA . GLY A 1 96 ? -1.065 -6.428 -2.791 1.00 98.00 96 GLY A CA 1
ATOM 770 C C . GLY A 1 96 ? -1.673 -5.893 -1.491 1.00 98.00 96 GLY A C 1
ATOM 771 O O . GLY A 1 96 ? -1.980 -6.672 -0.589 1.00 98.00 96 GLY A O 1
ATOM 772 N N . LEU A 1 97 ? -1.932 -4.586 -1.416 1.00 98.31 97 LEU A N 1
ATOM 773 C CA . LEU A 1 97 ? -2.562 -3.943 -0.260 1.00 98.31 97 LEU A CA 1
ATOM 774 C C . LEU A 1 97 ? -3.977 -4.477 0.009 1.00 98.31 97 LEU A C 1
ATOM 776 O O . LEU A 1 97 ? -4.299 -4.793 1.151 1.00 98.31 97 LEU A O 1
ATOM 780 N N . MET A 1 98 ? -4.801 -4.646 -1.027 1.00 97.69 98 MET A N 1
ATOM 781 C CA . MET A 1 98 ? -6.136 -5.248 -0.896 1.00 97.69 98 MET A CA 1
ATOM 782 C C . MET A 1 98 ? -6.066 -6.688 -0.377 1.00 97.69 98 MET A C 1
ATOM 784 O O . MET A 1 98 ? -6.892 -7.119 0.427 1.00 97.69 98 MET A O 1
ATOM 788 N N . THR A 1 99 ? -5.053 -7.444 -0.806 1.00 97.56 99 THR A N 1
ATOM 789 C CA . THR A 1 99 ? -4.814 -8.799 -0.294 1.00 97.56 99 THR A CA 1
ATOM 790 C C . THR A 1 99 ? -4.396 -8.781 1.173 1.00 97.56 99 THR A C 1
ATOM 792 O O . THR A 1 99 ? -4.871 -9.619 1.938 1.00 97.56 99 THR A O 1
ATOM 795 N N . ALA A 1 100 ? -3.586 -7.802 1.584 1.00 97.75 100 ALA A N 1
ATOM 796 C CA . ALA A 1 100 ? -3.262 -7.593 2.988 1.00 97.75 100 ALA A CA 1
ATOM 797 C C . ALA A 1 100 ? -4.512 -7.246 3.809 1.00 97.75 100 ALA A C 1
ATOM 799 O O . ALA A 1 100 ? -4.733 -7.862 4.844 1.00 97.75 100 ALA A O 1
ATOM 800 N N . ALA A 1 101 ? -5.362 -6.329 3.335 1.00 97.56 101 ALA A N 1
ATOM 801 C CA . ALA A 1 101 ? -6.586 -5.917 4.030 1.00 97.56 101 ALA A CA 1
ATOM 802 C C . ALA A 1 101 ? -7.562 -7.084 4.260 1.00 97.56 101 ALA A C 1
ATOM 804 O O . ALA A 1 101 ? -8.197 -7.156 5.307 1.00 97.56 101 ALA A O 1
ATOM 805 N N . ARG A 1 102 ? -7.639 -8.033 3.317 1.00 96.31 102 ARG A N 1
ATOM 806 C CA . ARG A 1 102 ? -8.444 -9.260 3.455 1.00 96.31 102 ARG A CA 1
ATOM 807 C C . ARG A 1 102 ? -7.920 -10.242 4.501 1.00 96.31 102 ARG A C 1
ATOM 809 O O . ARG A 1 102 ? -8.703 -11.005 5.051 1.00 96.31 102 ARG A O 1
ATOM 816 N N . LYS A 1 103 ? -6.602 -10.293 4.703 1.00 96.00 103 LYS A N 1
ATOM 817 C CA . LYS A 1 103 ? -5.928 -11.324 5.513 1.00 96.00 103 LYS A CA 1
ATOM 818 C C . LYS A 1 103 ? -5.400 -10.809 6.849 1.00 96.00 103 LYS A C 1
ATOM 820 O O . LYS A 1 103 ? -4.883 -11.597 7.637 1.00 96.00 103 LYS A O 1
ATOM 825 N N . PHE A 1 104 ? -5.463 -9.502 7.069 1.00 97.25 104 PHE A N 1
ATOM 826 C CA . PHE A 1 104 ? -4.930 -8.871 8.260 1.00 97.25 104 PHE A CA 1
ATOM 827 C C . PHE A 1 104 ? -5.772 -9.219 9.484 1.00 97.25 104 PHE A C 1
ATOM 829 O O . PHE A 1 104 ? -6.979 -8.999 9.503 1.00 97.25 104 PHE A O 1
ATOM 836 N N . ASP A 1 1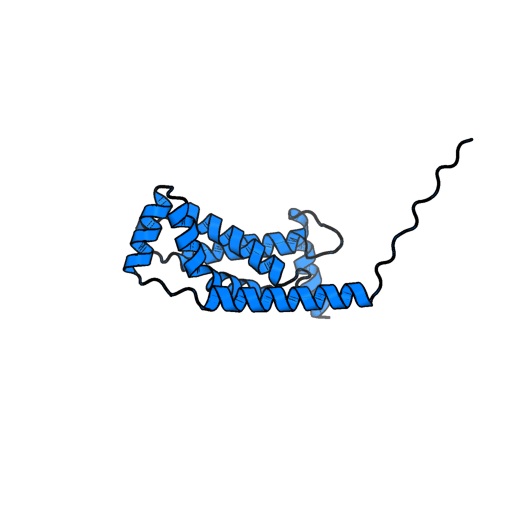05 ? -5.092 -9.730 10.501 1.00 95.50 105 ASP A N 1
ATOM 837 C CA . ASP A 1 105 ? -5.652 -10.073 11.799 1.00 95.50 105 ASP A CA 1
ATOM 838 C C . ASP A 1 105 ? -5.258 -8.977 12.811 1.00 95.50 105 ASP A C 1
ATOM 840 O O . ASP A 1 105 ? -4.073 -8.875 13.162 1.00 95.50 105 ASP A O 1
ATOM 844 N N . PRO A 1 106 ? -6.209 -8.125 13.245 1.00 94.06 106 PRO A N 1
ATOM 845 C CA . PRO A 1 106 ? -5.925 -7.005 14.140 1.00 94.06 106 PRO A CA 1
ATOM 846 C C . PRO A 1 106 ? -5.559 -7.433 15.566 1.00 94.06 106 PRO A C 1
ATOM 848 O O . PRO A 1 106 ? -4.922 -6.656 16.279 1.00 94.06 106 PRO A O 1
ATOM 851 N N . ASP A 1 107 ? -5.908 -8.650 15.988 1.00 93.06 107 ASP A N 1
ATOM 852 C CA . ASP A 1 107 ? -5.709 -9.094 17.372 1.00 93.06 107 ASP A CA 1
ATOM 853 C C . ASP A 1 107 ? -4.266 -9.579 17.626 1.00 93.06 107 ASP A C 1
ATOM 855 O O . ASP A 1 107 ? -3.858 -9.793 18.766 1.00 93.06 107 ASP A O 1
ATOM 859 N N . ARG A 1 108 ? -3.429 -9.638 16.579 1.00 91.00 108 ARG A N 1
ATOM 860 C CA . ARG A 1 108 ? -1.986 -9.947 16.669 1.00 91.00 108 ARG A CA 1
ATOM 861 C C . ARG A 1 108 ? -1.115 -8.800 17.190 1.00 91.00 108 ARG A C 1
ATOM 863 O O . ARG A 1 108 ? 0.102 -8.949 17.264 1.00 91.00 108 ARG A O 1
ATOM 870 N N . GLY A 1 109 ? -1.697 -7.640 17.497 1.00 88.38 109 GLY A N 1
ATOM 871 C CA . GLY A 1 109 ? -0.988 -6.518 18.127 1.00 88.38 109 GLY A CA 1
ATOM 872 C C . GLY A 1 109 ? 0.008 -5.769 17.229 1.00 88.38 109 GLY A C 1
ATOM 873 O O . GLY A 1 109 ? 0.775 -4.942 17.721 1.00 88.38 109 GLY A O 1
ATOM 874 N N . VAL A 1 110 ? 0.002 -6.016 15.916 1.00 93.12 110 VAL A N 1
ATOM 875 C CA . VAL A 1 110 ? 0.846 -5.306 14.940 1.00 93.12 110 VAL A CA 1
ATOM 876 C C . VAL A 1 110 ? 0.022 -4.309 14.129 1.00 93.12 110 VAL A C 1
ATOM 878 O O . VAL A 1 110 ? -1.149 -4.545 13.848 1.00 93.12 110 VAL A O 1
ATOM 881 N N . LYS A 1 111 ? 0.632 -3.191 13.720 1.00 94.25 111 LYS A N 1
ATOM 882 C CA . LYS A 1 111 ? -0.030 -2.209 12.843 1.00 94.25 111 LYS A CA 1
ATOM 883 C C . LYS A 1 111 ? -0.305 -2.813 11.466 1.00 94.25 111 LYS A C 1
ATOM 885 O O . LYS A 1 111 ? 0.521 -3.572 10.949 1.00 94.25 111 LYS A O 1
ATOM 890 N N . PHE A 1 112 ? -1.398 -2.396 10.828 1.00 96.19 112 PHE A N 1
ATOM 891 C CA . PHE A 1 112 ? -1.771 -2.881 9.497 1.00 96.19 112 PHE A CA 1
ATOM 892 C C . PHE A 1 112 ? -0.655 -2.665 8.463 1.00 96.19 112 PHE A C 1
ATOM 894 O O . PHE A 1 112 ? -0.292 -3.588 7.734 1.00 96.19 112 PHE A O 1
ATOM 901 N N . ILE A 1 113 ? -0.033 -1.482 8.453 1.00 95.62 113 ILE A N 1
ATOM 902 C CA . ILE A 1 113 ? 1.058 -1.138 7.523 1.00 95.62 113 ILE A CA 1
ATOM 903 C C . ILE A 1 113 ? 2.257 -2.094 7.656 1.00 95.62 113 ILE A C 1
ATOM 905 O O . ILE A 1 113 ? 2.849 -2.492 6.647 1.00 95.62 113 ILE A O 1
ATOM 909 N N . SER A 1 114 ? 2.590 -2.515 8.882 1.00 96.25 114 SER A N 1
ATOM 910 C CA . SER A 1 114 ? 3.682 -3.464 9.145 1.00 96.25 114 SER A CA 1
ATOM 911 C C . SER A 1 114 ? 3.428 -4.825 8.497 1.00 96.25 114 SER A C 1
ATOM 913 O O . SER A 1 114 ? 4.362 -5.480 8.037 1.00 96.25 114 SER A O 1
ATOM 915 N N . TYR A 1 115 ? 2.165 -5.240 8.423 1.00 96.69 115 TYR A N 1
ATOM 916 C CA . TYR A 1 115 ? 1.754 -6.452 7.723 1.00 96.69 115 TYR A CA 1
ATOM 917 C C . TYR A 1 115 ? 1.675 -6.236 6.202 1.00 96.69 115 TYR A C 1
ATOM 919 O O . TYR A 1 115 ? 2.172 -7.047 5.418 1.00 96.69 115 TYR A O 1
ATOM 927 N N . ALA A 1 116 ? 1.100 -5.111 5.772 1.00 97.81 116 ALA A N 1
ATOM 928 C CA . ALA A 1 116 ? 0.842 -4.809 4.369 1.00 97.81 116 ALA A CA 1
ATOM 929 C C . ALA A 1 116 ? 2.115 -4.691 3.520 1.00 97.81 116 ALA A C 1
ATOM 931 O O . ALA A 1 116 ? 2.106 -5.074 2.349 1.00 97.81 116 ALA A O 1
ATOM 932 N N . VAL A 1 117 ? 3.225 -4.208 4.091 1.00 98.00 117 VAL A N 1
ATOM 933 C CA . VAL A 1 117 ? 4.472 -3.989 3.338 1.00 98.00 117 VAL A CA 1
ATOM 934 C C . VAL A 1 117 ? 4.987 -5.258 2.650 1.00 98.00 117 VAL A C 1
ATOM 936 O O . VAL A 1 117 ? 5.502 -5.174 1.535 1.00 98.00 117 VAL A O 1
ATOM 939 N N . TRP A 1 118 ? 4.808 -6.436 3.253 1.00 97.44 118 TRP A N 1
ATOM 940 C CA . TRP A 1 118 ? 5.213 -7.712 2.657 1.00 97.44 118 TRP A CA 1
ATOM 941 C C . TRP A 1 118 ? 4.406 -8.032 1.399 1.00 97.44 118 TRP A C 1
ATOM 943 O O . TRP A 1 118 ? 4.986 -8.327 0.354 1.00 97.44 118 TRP A O 1
ATOM 953 N N . TRP A 1 119 ? 3.081 -7.890 1.471 1.00 98.31 119 TRP A N 1
ATOM 954 C CA . TRP A 1 119 ? 2.176 -8.127 0.345 1.00 98.31 119 TRP A CA 1
ATOM 955 C C . TRP A 1 119 ? 2.395 -7.141 -0.799 1.00 98.31 119 TRP A C 1
ATOM 957 O O . TRP A 1 119 ? 2.421 -7.545 -1.962 1.00 98.31 119 TRP A O 1
ATOM 967 N N . ILE A 1 120 ? 2.611 -5.863 -0.474 1.00 98.31 120 ILE A N 1
ATOM 968 C CA . ILE A 1 120 ? 2.907 -4.829 -1.471 1.00 98.31 120 ILE A CA 1
ATOM 969 C C . ILE A 1 120 ? 4.221 -5.162 -2.183 1.00 98.31 120 ILE A C 1
ATOM 971 O O . ILE A 1 120 ? 4.266 -5.199 -3.411 1.00 98.31 120 ILE A O 1
ATOM 975 N N . ARG A 1 121 ? 5.295 -5.457 -1.436 1.00 97.94 121 ARG A N 1
ATOM 976 C CA . ARG A 1 121 ? 6.598 -5.800 -2.031 1.00 97.94 121 ARG A CA 1
ATOM 977 C C . ARG A 1 121 ? 6.513 -7.050 -2.895 1.00 97.94 121 ARG A C 1
ATOM 979 O O . ARG A 1 121 ? 7.072 -7.049 -3.987 1.00 97.94 121 ARG A O 1
ATOM 986 N N . GLN A 1 122 ? 5.803 -8.077 -2.433 1.00 97.69 122 GLN A N 1
ATOM 987 C CA . GLN A 1 122 ? 5.604 -9.307 -3.192 1.00 97.69 122 GLN A CA 1
ATOM 988 C C . GLN A 1 122 ? 4.913 -9.024 -4.533 1.00 97.69 122 GLN A C 1
ATOM 990 O O . GLN A 1 122 ? 5.391 -9.484 -5.569 1.00 97.69 122 GLN A O 1
ATOM 995 N N . ALA A 1 123 ? 3.822 -8.253 -4.532 1.00 97.81 123 ALA A N 1
ATOM 996 C CA . ALA A 1 123 ? 3.079 -7.930 -5.749 1.00 97.81 123 ALA A CA 1
ATOM 997 C C . ALA A 1 123 ? 3.922 -7.100 -6.733 1.00 97.81 123 ALA A C 1
ATOM 999 O O . ALA A 1 123 ? 4.046 -7.459 -7.903 1.00 97.81 123 ALA A O 1
ATOM 1000 N N . VAL A 1 124 ? 4.602 -6.064 -6.235 1.00 97.19 124 VAL A N 1
ATOM 1001 C CA . VAL A 1 124 ? 5.496 -5.207 -7.031 1.00 97.19 124 VAL A CA 1
ATOM 1002 C C . VAL A 1 124 ? 6.652 -6.010 -7.643 1.00 97.19 124 VAL A C 1
ATOM 1004 O O . VAL A 1 124 ? 6.960 -5.873 -8.826 1.00 97.19 124 VAL A O 1
ATOM 1007 N N . GLN A 1 125 ? 7.290 -6.892 -6.869 1.00 95.00 125 GLN A N 1
ATOM 1008 C CA . GLN A 1 125 ? 8.368 -7.749 -7.371 1.00 95.00 125 GLN A CA 1
ATOM 1009 C C . GLN A 1 125 ? 7.866 -8.775 -8.393 1.00 95.00 125 GLN A C 1
ATOM 1011 O O . GLN A 1 125 ? 8.544 -9.018 -9.392 1.00 95.00 125 GLN A O 1
ATOM 1016 N N . ALA A 1 126 ? 6.678 -9.345 -8.181 1.00 93.38 126 ALA A N 1
ATOM 1017 C CA . ALA A 1 126 ? 6.056 -10.253 -9.139 1.00 93.38 126 ALA A CA 1
ATOM 1018 C C . ALA A 1 126 ? 5.746 -9.547 -10.469 1.00 93.38 126 ALA A C 1
ATOM 1020 O O . ALA A 1 126 ? 6.006 -10.114 -11.531 1.00 93.38 126 ALA A O 1
ATOM 1021 N N . ALA A 1 127 ? 5.266 -8.301 -10.424 1.00 94.31 127 ALA A N 1
ATOM 1022 C CA . ALA A 1 127 ? 5.030 -7.485 -11.611 1.00 94.31 127 ALA A CA 1
ATOM 1023 C C . ALA A 1 127 ? 6.323 -7.247 -12.403 1.00 94.31 127 ALA A C 1
ATOM 1025 O O . ALA A 1 127 ? 6.360 -7.469 -13.611 1.00 94.31 127 ALA A O 1
ATOM 1026 N N . ILE A 1 128 ? 7.418 -6.903 -11.718 1.00 92.50 128 ILE A N 1
ATOM 1027 C CA . ILE A 1 128 ? 8.738 -6.739 -12.346 1.00 92.50 128 ILE A CA 1
ATOM 1028 C C . ILE A 1 128 ? 9.225 -8.047 -12.968 1.00 92.50 128 ILE A C 1
ATOM 1030 O O . ILE A 1 128 ? 9.733 -8.047 -14.087 1.00 92.50 128 ILE A O 1
ATOM 1034 N N . ALA A 1 129 ? 9.057 -9.175 -12.280 1.00 89.56 129 ALA A N 1
ATOM 1035 C CA . ALA A 1 129 ? 9.473 -10.469 -12.809 1.00 89.56 129 ALA A CA 1
ATOM 1036 C C . ALA A 1 129 ? 8.672 -10.880 -14.060 1.00 89.56 129 ALA A C 1
ATOM 1038 O O . ALA A 1 129 ? 9.226 -11.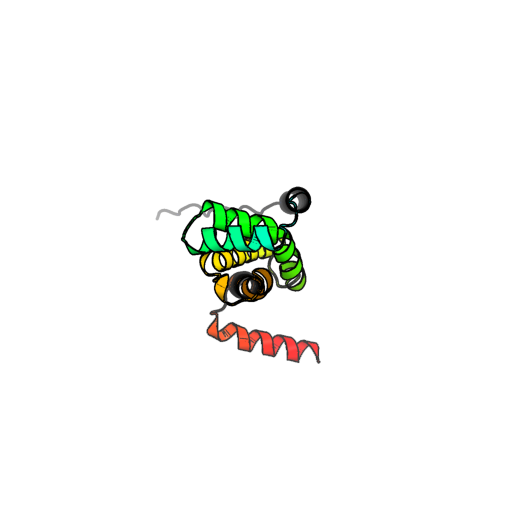513 -14.959 1.00 89.56 129 ALA A O 1
ATOM 1039 N N . ARG A 1 130 ? 7.384 -10.514 -14.135 1.00 88.88 130 ARG A N 1
ATOM 1040 C CA . ARG A 1 130 ? 6.509 -10.817 -15.279 1.00 88.88 130 ARG A CA 1
ATOM 1041 C C . ARG A 1 130 ? 6.683 -9.856 -16.455 1.00 88.88 130 ARG A C 1
ATOM 1043 O O . ARG A 1 130 ? 6.674 -10.319 -17.593 1.00 88.88 130 ARG A O 1
ATOM 1050 N N . HIS A 1 131 ? 6.805 -8.558 -16.180 1.00 88.56 131 HIS A N 1
ATOM 1051 C CA . HIS A 1 131 ? 6.660 -7.484 -17.170 1.00 88.56 131 HIS A CA 1
ATOM 1052 C C . HIS A 1 131 ? 7.907 -6.610 -17.332 1.00 88.56 131 HIS A C 1
ATOM 1054 O O . HIS A 1 131 ? 7.999 -5.864 -18.298 1.00 88.56 131 HIS A O 1
ATOM 1060 N N . GLY A 1 132 ? 8.895 -6.710 -16.439 1.00 86.56 132 GLY A N 1
ATOM 1061 C CA . GLY A 1 132 ? 10.090 -5.858 -16.465 1.00 86.56 132 GLY A CA 1
ATOM 1062 C C . GLY A 1 132 ? 11.071 -6.157 -17.598 1.00 86.56 132 GLY A C 1
ATOM 1063 O O . GLY A 1 132 ? 12.123 -5.528 -17.685 1.00 86.56 132 GLY A O 1
ATOM 1064 N N . ARG A 1 133 ? 10.767 -7.137 -18.456 1.00 83.69 133 ARG A N 1
ATOM 1065 C CA . ARG A 1 133 ? 11.584 -7.518 -19.610 1.00 83.69 133 ARG A CA 1
ATOM 1066 C C . ARG A 1 133 ? 10.692 -7.680 -20.844 1.00 83.69 133 ARG A C 1
ATOM 1068 O O . ARG A 1 133 ? 9.603 -8.235 -20.709 1.00 83.69 133 ARG A O 1
ATOM 1075 N N . PRO A 1 134 ? 11.170 -7.303 -22.046 1.00 81.44 134 PRO A N 1
ATOM 1076 C CA . PRO A 1 134 ? 10.429 -7.521 -23.293 1.00 81.44 134 PRO A CA 1
ATOM 1077 C C . PRO A 1 134 ? 10.123 -8.998 -23.566 1.00 81.44 134 PRO A C 1
ATOM 1079 O O . PRO A 1 134 ? 9.086 -9.329 -24.133 1.00 81.44 134 PRO A O 1
ATOM 1082 N N . VAL A 1 135 ? 11.028 -9.891 -23.148 1.00 79.81 135 VAL A N 1
ATOM 1083 C CA . VAL A 1 135 ? 10.855 -11.342 -23.241 1.00 79.81 135 VAL A CA 1
ATOM 1084 C C . VAL A 1 135 ? 10.657 -11.902 -21.841 1.00 79.81 135 VAL A C 1
ATOM 1086 O O . VAL A 1 135 ? 11.514 -11.752 -20.965 1.00 79.81 135 VAL A O 1
ATOM 1089 N N . ARG A 1 136 ? 9.512 -12.555 -21.635 1.00 76.12 136 ARG A N 1
ATOM 1090 C CA . ARG A 1 136 ? 9.143 -13.159 -20.357 1.00 76.12 136 ARG A CA 1
ATOM 1091 C C . ARG A 1 136 ? 10.049 -14.347 -20.052 1.00 76.12 136 ARG A C 1
ATOM 1093 O O . ARG A 1 136 ? 10.162 -15.271 -20.851 1.00 76.12 136 ARG A O 1
ATOM 1100 N N . VAL A 1 137 ? 10.623 -14.349 -18.853 1.00 76.12 137 VAL A N 1
ATOM 1101 C CA . VAL A 1 137 ? 11.425 -15.462 -18.336 1.00 76.12 137 VAL A CA 1
ATOM 1102 C C . VAL A 1 137 ? 10.643 -16.162 -17.217 1.00 76.12 137 VAL A C 1
ATOM 1104 O O . VAL A 1 137 ? 10.025 -15.480 -16.396 1.00 76.12 137 VAL A O 1
ATOM 1107 N N . PRO A 1 138 ? 10.633 -17.506 -17.158 1.00 75.88 138 PRO A N 1
ATOM 1108 C CA . PRO A 1 138 ? 10.042 -18.249 -16.047 1.00 75.88 138 PRO A CA 1
ATOM 1109 C C . PRO A 1 138 ? 10.605 -17.827 -14.679 1.00 75.88 138 PRO A C 1
ATOM 1111 O O . PRO A 1 138 ? 11.809 -17.611 -14.533 1.00 75.88 138 PRO A O 1
ATOM 1114 N N . LEU A 1 139 ? 9.737 -17.740 -13.662 1.00 70.06 139 LEU A N 1
ATOM 1115 C CA . LEU A 1 139 ? 10.070 -17.202 -12.332 1.00 70.06 139 LEU A CA 1
ATOM 1116 C C . LEU A 1 139 ? 11.248 -17.927 -11.665 1.00 70.06 139 LEU A C 1
ATOM 1118 O O . LEU A 1 139 ? 12.117 -17.275 -11.093 1.00 70.06 139 LEU A O 1
ATOM 1122 N N . ASN A 1 140 ? 11.331 -19.250 -11.804 1.00 75.19 140 ASN A N 1
ATOM 1123 C CA . ASN A 1 140 ? 12.425 -20.067 -11.268 1.00 75.19 140 ASN A CA 1
ATOM 1124 C C . ASN A 1 140 ? 13.815 -19.734 -11.848 1.00 75.19 140 ASN A C 1
ATOM 1126 O O . ASN A 1 140 ? 14.811 -20.078 -11.227 1.00 75.19 140 ASN A O 1
ATOM 1130 N N . ARG A 1 141 ? 13.900 -19.058 -13.003 1.00 73.19 141 ARG A N 1
ATOM 1131 C CA . ARG A 1 141 ? 15.165 -18.645 -13.645 1.00 73.19 141 ARG A CA 1
ATOM 1132 C C . ARG A 1 141 ? 15.485 -17.158 -13.467 1.00 73.19 141 ARG A C 1
ATOM 1134 O O . ARG A 1 141 ? 16.548 -16.693 -13.870 1.00 73.19 141 ARG A O 1
ATOM 1141 N N . THR A 1 142 ? 14.578 -16.385 -12.866 1.00 70.25 142 THR A N 1
ATOM 1142 C CA . THR A 1 142 ? 14.766 -14.933 -12.686 1.00 70.25 142 THR A CA 1
ATOM 1143 C C . THR A 1 142 ? 15.888 -14.590 -11.706 1.00 70.25 142 THR A C 1
ATOM 1145 O O . THR A 1 142 ? 16.625 -13.633 -11.943 1.00 70.25 142 THR A O 1
ATOM 1148 N N . ALA A 1 143 ? 16.069 -15.390 -10.649 1.00 68.69 143 ALA A N 1
ATOM 1149 C CA . ALA A 1 143 ? 17.103 -15.170 -9.638 1.00 68.69 143 ALA A CA 1
ATOM 1150 C C . ALA A 1 143 ? 18.525 -15.271 -10.218 1.00 68.69 143 ALA A C 1
ATOM 1152 O O . ALA A 1 143 ? 19.380 -14.448 -9.881 1.00 68.69 143 ALA A O 1
ATOM 1153 N N . ASP A 1 144 ? 18.751 -16.222 -11.128 1.00 69.06 144 ASP A N 1
ATOM 1154 C CA . ASP A 1 144 ? 20.038 -16.434 -11.800 1.00 69.06 144 ASP A CA 1
ATOM 1155 C C . ASP A 1 144 ? 20.411 -15.215 -12.655 1.00 69.06 144 ASP A C 1
ATOM 1157 O O . ASP A 1 144 ? 21.517 -14.680 -12.561 1.00 69.06 144 ASP A O 1
ATOM 1161 N N . LEU A 1 145 ? 19.443 -14.679 -13.404 1.00 64.69 145 LEU A N 1
ATOM 1162 C CA . LEU A 1 145 ? 19.635 -13.483 -14.228 1.00 64.69 145 LEU A CA 1
ATOM 1163 C C . LEU A 1 145 ? 19.893 -12.222 -13.392 1.00 64.69 145 LEU A C 1
ATOM 1165 O O . LEU A 1 145 ? 20.689 -11.369 -13.785 1.00 64.69 145 LEU A O 1
ATOM 1169 N N . SER A 1 146 ? 19.235 -12.083 -12.238 1.00 66.75 146 SER A N 1
ATOM 1170 C CA . SER A 1 146 ? 19.480 -10.972 -11.309 1.00 66.75 146 SER A CA 1
ATOM 1171 C C . SER A 1 146 ? 20.846 -11.044 -10.622 1.00 66.75 146 SER A C 1
ATOM 1173 O O . SER A 1 146 ? 21.312 -10.026 -10.110 1.00 66.75 146 SER A O 1
ATOM 1175 N N . ARG A 1 147 ? 21.472 -12.225 -10.545 1.00 66.50 147 ARG A N 1
ATOM 1176 C CA . ARG A 1 147 ? 22.854 -12.378 -10.063 1.00 66.50 147 ARG A CA 1
ATOM 1177 C C . ARG A 1 147 ? 23.844 -11.968 -11.149 1.00 66.50 147 ARG A C 1
ATOM 1179 O O . ARG A 1 147 ? 24.686 -11.124 -10.877 1.00 66.50 147 ARG A O 1
ATOM 1186 N N . LEU A 1 148 ? 23.654 -12.454 -12.378 1.00 70.50 148 LEU A N 1
ATOM 1187 C CA . LEU A 1 148 ? 24.506 -12.117 -13.526 1.00 70.50 148 LEU A CA 1
ATOM 1188 C C . LEU A 1 148 ? 24.588 -10.604 -13.775 1.00 70.50 148 LEU A C 1
ATOM 1190 O O . LEU A 1 148 ? 25.681 -10.059 -13.880 1.00 70.50 148 LEU A O 1
ATOM 1194 N N . GLY A 1 149 ? 23.447 -9.903 -13.768 1.00 65.06 149 GLY A N 1
ATOM 1195 C CA . GLY A 1 149 ? 23.430 -8.449 -13.969 1.00 65.06 149 GLY A CA 1
ATOM 1196 C C . GLY A 1 149 ? 24.168 -7.650 -12.887 1.00 65.06 149 GLY A C 1
ATOM 1197 O O . GLY A 1 149 ? 24.640 -6.560 -13.172 1.00 65.06 149 GLY A O 1
ATOM 1198 N N . ARG A 1 150 ? 24.303 -8.181 -11.662 1.00 63.06 150 ARG A N 1
ATOM 1199 C CA . ARG A 1 150 ? 25.080 -7.530 -10.590 1.00 63.06 150 ARG A CA 1
ATOM 1200 C C . ARG A 1 150 ? 26.584 -7.723 -10.766 1.00 63.06 150 ARG A C 1
ATOM 1202 O O . ARG A 1 150 ? 27.337 -6.817 -10.436 1.00 63.06 150 ARG A O 1
ATOM 1209 N N . THR A 1 151 ? 27.010 -8.874 -11.286 1.00 62.38 151 THR A N 1
ATOM 1210 C CA . THR A 1 151 ? 28.427 -9.171 -11.543 1.00 62.38 151 THR A CA 1
ATOM 1211 C C . THR A 1 151 ? 28.963 -8.359 -12.720 1.00 62.38 151 THR A C 1
ATOM 1213 O O . THR A 1 151 ? 30.069 -7.845 -12.643 1.00 62.38 151 THR A O 1
ATOM 1216 N N . THR A 1 152 ? 28.168 -8.180 -13.779 1.00 61.41 152 THR A N 1
ATOM 1217 C CA . THR A 1 152 ? 28.580 -7.410 -14.966 1.00 61.41 152 THR A CA 1
ATOM 1218 C C . THR A 1 152 ? 28.716 -5.908 -14.702 1.00 61.41 152 THR A C 1
ATOM 1220 O O . THR A 1 152 ? 29.493 -5.262 -15.380 1.00 61.41 152 THR A O 1
ATOM 1223 N N . THR A 1 153 ? 28.002 -5.332 -13.728 1.00 58.12 153 THR A N 1
ATOM 1224 C CA . THR A 1 153 ? 28.148 -3.904 -13.366 1.00 58.12 153 THR A CA 1
ATOM 1225 C C . THR A 1 153 ? 29.409 -3.612 -12.535 1.00 58.12 153 THR A C 1
ATOM 1227 O O . THR A 1 153 ? 29.750 -2.451 -12.346 1.00 58.12 153 THR A O 1
ATOM 1230 N N . LEU A 1 154 ? 30.087 -4.641 -12.015 1.00 54.00 154 LEU A N 1
ATOM 1231 C CA . LEU A 1 154 ? 31.327 -4.515 -11.234 1.00 54.00 154 LEU A CA 1
ATOM 1232 C C . LEU A 1 154 ? 32.602 -4.768 -12.064 1.00 54.00 154 LEU A C 1
ATOM 1234 O O . LEU A 1 154 ? 33.689 -4.811 -11.490 1.00 54.00 154 LEU A O 1
ATOM 1238 N N . LEU A 1 155 ? 32.464 -4.946 -13.380 1.00 42.84 155 LEU A N 1
ATOM 1239 C CA . LEU A 1 155 ? 33.550 -5.019 -14.362 1.00 42.84 155 LEU A CA 1
ATOM 1240 C C . LEU A 1 155 ? 33.485 -3.790 -15.269 1.00 42.84 155 LEU A C 1
ATOM 1242 O O . LEU A 1 155 ? 34.569 -3.284 -15.623 1.00 42.84 155 LEU A O 1
#